Protein AF-A0A0Q4J2Q5-F1 (afdb_monomer_lite)

Foldseek 3Di:
DPPVVLVVLVVLLVVLVVVCVVVVPDCPDPSNVSNVVSVVVNVVVVVVVVVVVVVVVVVPPDDDD

pLDDT: mean 83.15, std 16.81, range [46.62, 97.25]

Radius of gyration: 18.34 Å; chains: 1; bounding box: 45×23×54 Å

Structure (mmCIF, N/CA/C/O backbone):
data_AF-A0A0Q4J2Q5-F1
#
_entry.id   AF-A0A0Q4J2Q5-F1
#
loop_
_atom_site.group_PDB
_atom_site.id
_atom_site.type_symbol
_atom_site.label_atom_id
_atom_site.label_alt_id
_atom_site.label_comp_id
_atom_site.label_asym_id
_atom_site.label_entity_id
_atom_site.label_seq_id
_atom_site.pdbx_PDB_ins_code
_atom_site.Cartn_x
_atom_site.Cartn_y
_atom_site.Cartn_z
_atom_site.occupancy
_atom_site.B_iso_or_equiv
_atom_site.auth_seq_id
_atom_site.auth_comp_id
_atom_site.auth_asym_id
_atom_site.auth_atom_id
_atom_site.pdbx_PDB_model_num
ATOM 1 N N . MET A 1 1 ? 17.711 11.199 -7.914 1.00 49.03 1 MET A N 1
ATOM 2 C CA . MET A 1 1 ? 16.855 11.349 -6.717 1.00 49.03 1 MET A CA 1
ATOM 3 C C . MET A 1 1 ? 16.114 10.041 -6.513 1.00 49.03 1 MET A C 1
ATOM 5 O O . MET A 1 1 ? 15.699 9.465 -7.509 1.00 49.03 1 MET A O 1
ATOM 9 N N . ALA A 1 2 ? 16.017 9.543 -5.275 1.00 60.41 2 ALA A N 1
ATOM 10 C CA . ALA A 1 2 ? 15.208 8.358 -4.988 1.00 60.41 2 ALA A CA 1
ATOM 11 C C . ALA A 1 2 ? 13.780 8.596 -5.488 1.00 60.41 2 ALA A C 1
ATOM 13 O O . ALA A 1 2 ? 13.273 9.708 -5.349 1.00 60.41 2 ALA A O 1
ATOM 14 N N . ASP A 1 3 ? 13.184 7.575 -6.089 1.00 77.19 3 ASP A N 1
ATOM 15 C CA . ASP A 1 3 ? 11.884 7.640 -6.742 1.00 77.19 3 ASP A CA 1
ATOM 16 C C . ASP A 1 3 ? 10.815 8.152 -5.756 1.00 77.19 3 ASP A C 1
ATOM 18 O O . ASP A 1 3 ? 10.332 7.422 -4.882 1.00 77.19 3 ASP A O 1
ATOM 22 N N . LEU A 1 4 ? 10.523 9.459 -5.815 1.00 88.06 4 LEU A N 1
ATOM 23 C CA . LEU A 1 4 ? 9.640 10.145 -4.862 1.00 88.06 4 LEU A CA 1
ATOM 24 C C . LEU A 1 4 ? 8.240 9.521 -4.879 1.00 88.06 4 LEU A C 1
ATOM 26 O O . LEU A 1 4 ? 7.562 9.497 -3.852 1.00 88.06 4 LEU A O 1
ATOM 30 N N . TYR A 1 5 ? 7.862 8.941 -6.019 1.00 89.56 5 TYR A N 1
ATOM 31 C CA . TYR A 1 5 ? 6.637 8.184 -6.207 1.00 89.56 5 TYR A CA 1
ATOM 32 C C . T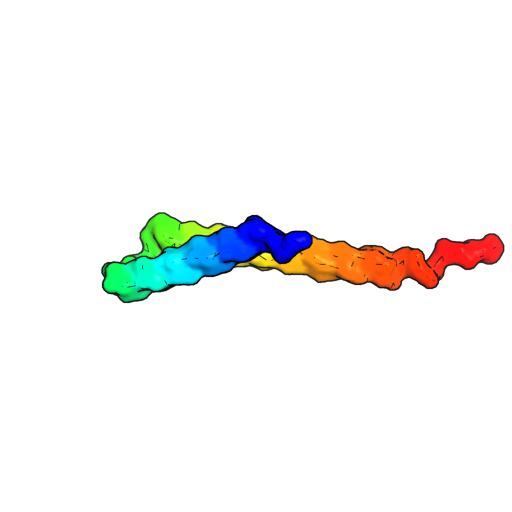YR A 1 5 ? 6.612 6.905 -5.359 1.00 89.56 5 TYR A C 1
ATOM 34 O O . TYR A 1 5 ? 5.681 6.698 -4.580 1.00 89.56 5 TYR A O 1
ATOM 42 N N . LEU A 1 6 ? 7.668 6.084 -5.411 1.00 91.25 6 LEU A N 1
ATOM 43 C CA . LEU A 1 6 ? 7.765 4.879 -4.577 1.00 91.25 6 LEU A CA 1
ATOM 44 C C . LEU A 1 6 ? 7.763 5.208 -3.086 1.00 91.25 6 LEU A C 1
ATOM 46 O O . LEU A 1 6 ? 7.154 4.490 -2.287 1.00 91.25 6 LEU A O 1
ATOM 50 N N . LYS A 1 7 ? 8.444 6.289 -2.697 1.00 91.69 7 LYS A N 1
ATOM 51 C CA . LYS A 1 7 ? 8.461 6.736 -1.302 1.00 91.69 7 LYS A CA 1
ATOM 52 C C . LYS A 1 7 ? 7.062 7.152 -0.839 1.00 91.69 7 LYS A C 1
ATOM 54 O O . LYS A 1 7 ? 6.668 6.778 0.265 1.00 91.69 7 LYS A O 1
ATOM 59 N N . ALA A 1 8 ? 6.312 7.864 -1.681 1.00 94.62 8 ALA A N 1
ATOM 60 C CA . ALA A 1 8 ? 4.937 8.260 -1.396 1.00 94.62 8 ALA A CA 1
ATOM 61 C C . ALA A 1 8 ? 4.015 7.040 -1.234 1.00 94.62 8 ALA A C 1
ATOM 63 O O . ALA A 1 8 ? 3.367 6.918 -0.196 1.00 94.62 8 ALA A O 1
ATOM 64 N N . LEU A 1 9 ? 4.044 6.091 -2.178 1.00 95.19 9 LEU A N 1
ATOM 65 C CA . LEU A 1 9 ? 3.235 4.866 -2.117 1.00 95.19 9 LEU A CA 1
ATOM 66 C C . LEU A 1 9 ? 3.512 4.043 -0.851 1.00 95.19 9 LEU A C 1
ATOM 68 O O . LEU A 1 9 ? 2.591 3.615 -0.158 1.00 95.19 9 LEU A O 1
ATOM 72 N N . ASN A 1 10 ? 4.786 3.856 -0.496 1.00 95.38 10 ASN A N 1
ATOM 73 C CA . ASN A 1 10 ? 5.145 3.139 0.728 1.00 95.38 10 ASN A CA 1
ATOM 74 C C . ASN A 1 10 ? 4.682 3.874 1.994 1.00 95.38 10 ASN A C 1
ATOM 76 O O . ASN A 1 10 ? 4.260 3.232 2.958 1.00 95.38 10 ASN A O 1
ATOM 80 N N . SER A 1 11 ? 4.756 5.207 2.006 1.00 96.81 11 SER A N 1
ATOM 81 C CA . SER A 1 11 ? 4.277 6.018 3.127 1.00 96.81 11 SER A CA 1
ATOM 82 C C . SER A 1 11 ? 2.758 5.909 3.288 1.00 96.81 11 SER A C 1
ATOM 84 O O . SER A 1 11 ? 2.283 5.638 4.391 1.00 96.81 11 SER A O 1
ATOM 86 N N . GLU A 1 12 ? 2.008 6.049 2.192 1.00 96.44 12 GLU A N 1
ATOM 87 C CA . GLU A 1 12 ? 0.545 5.920 2.158 1.00 96.44 12 GLU A CA 1
ATOM 88 C C . GLU A 1 12 ? 0.105 4.530 2.637 1.00 96.44 12 GLU A C 1
ATOM 90 O O . GLU A 1 12 ? -0.715 4.418 3.549 1.00 96.44 12 GLU A O 1
ATOM 95 N N . ARG A 1 13 ? 0.738 3.460 2.129 1.00 97.25 13 ARG A N 1
ATOM 96 C CA . ARG A 1 13 ? 0.472 2.080 2.564 1.00 97.25 13 ARG A CA 1
ATOM 97 C C . ARG A 1 13 ? 0.626 1.913 4.075 1.00 97.25 13 ARG A C 1
ATOM 99 O O . ARG A 1 13 ? -0.241 1.328 4.723 1.00 97.25 13 ARG A O 1
ATOM 106 N N . LYS A 1 14 ? 1.733 2.404 4.647 1.00 97.00 14 LYS A N 1
ATOM 107 C CA . LYS A 1 14 ? 2.015 2.281 6.088 1.00 97.00 14 LYS A CA 1
ATOM 108 C C . LYS A 1 14 ? 1.006 3.061 6.930 1.00 97.00 14 LYS A C 1
ATOM 110 O O . LYS A 1 14 ? 0.564 2.543 7.954 1.00 97.00 14 LYS A O 1
ATOM 115 N N . ALA A 1 15 ? 0.630 4.264 6.498 1.00 97.00 15 ALA A N 1
ATOM 116 C CA . ALA A 1 15 ? -0.373 5.078 7.179 1.00 97.00 15 ALA A CA 1
ATOM 117 C C . ALA A 1 15 ? -1.746 4.388 7.192 1.00 97.00 15 ALA A C 1
ATOM 119 O O . ALA A 1 15 ? -2.351 4.255 8.255 1.00 97.00 15 ALA A O 1
ATOM 120 N N . LEU A 1 16 ? -2.188 3.853 6.049 1.00 96.56 16 LEU A N 1
ATOM 121 C CA . LEU A 1 16 ? -3.456 3.127 5.943 1.00 96.56 16 LEU A CA 1
ATOM 122 C C . LEU A 1 16 ? -3.466 1.854 6.795 1.00 96.56 16 LEU A C 1
ATOM 124 O O . LEU A 1 16 ? -4.460 1.562 7.457 1.00 96.56 16 LEU A O 1
ATOM 128 N N . TRP A 1 17 ? -2.358 1.107 6.836 1.00 95.44 17 TRP A N 1
ATOM 129 C CA . TRP A 1 17 ? -2.226 -0.054 7.723 1.00 95.44 17 TRP A CA 1
ATOM 130 C C . TRP A 1 17 ? -2.337 0.328 9.202 1.00 95.44 17 TRP A C 1
ATOM 132 O O . TRP A 1 17 ? -3.021 -0.364 9.962 1.00 95.44 17 TRP A O 1
ATOM 142 N N . ALA A 1 18 ? -1.685 1.422 9.607 1.00 96.69 18 ALA A N 1
ATOM 143 C CA . ALA A 1 18 ? -1.764 1.935 10.969 1.00 96.69 18 ALA A CA 1
ATOM 144 C C . ALA A 1 18 ? -3.194 2.367 11.319 1.00 96.69 18 ALA A C 1
ATOM 146 O O . ALA A 1 18 ? -3.701 1.977 12.367 1.00 96.69 18 ALA A O 1
ATOM 147 N N . GLU A 1 19 ? -3.873 3.084 10.423 1.00 95.31 19 GLU A N 1
ATOM 148 C CA . GLU A 1 19 ? -5.266 3.494 10.608 1.00 95.31 19 GLU A CA 1
ATOM 149 C C . GLU A 1 19 ? -6.208 2.287 10.713 1.00 95.31 19 GLU A C 1
ATOM 151 O O . GLU A 1 19 ? -7.007 2.209 11.647 1.00 95.31 19 GLU A O 1
ATOM 156 N N . CYS A 1 20 ? -6.079 1.310 9.807 1.00 95.44 20 CYS A N 1
ATOM 157 C CA . CYS A 1 20 ? -6.883 0.089 9.828 1.00 95.44 20 CYS A CA 1
ATOM 158 C C . CYS A 1 20 ? -6.715 -0.679 11.139 1.00 95.44 20 CYS A C 1
ATOM 160 O O . CYS A 1 20 ? -7.689 -1.207 11.673 1.00 95.44 20 CYS A O 1
ATOM 162 N N . ARG A 1 21 ? -5.482 -0.757 11.654 1.00 94.56 21 ARG A N 1
ATOM 163 C CA . ARG A 1 21 ? -5.181 -1.433 12.919 1.00 94.56 21 ARG A CA 1
ATOM 164 C C . ARG A 1 21 ? -5.703 -0.647 14.117 1.00 94.56 21 ARG A C 1
ATOM 166 O O . ARG A 1 21 ? -6.277 -1.253 15.013 1.00 94.56 21 ARG A O 1
ATOM 173 N N . LEU A 1 22 ? -5.519 0.671 14.125 1.00 96.69 22 LEU A N 1
ATOM 174 C CA . LEU A 1 22 ? -5.939 1.542 15.220 1.00 96.69 22 LEU A CA 1
ATOM 175 C C . LEU A 1 22 ? -7.464 1.566 15.371 1.00 96.69 22 LEU A C 1
ATOM 177 O O . LEU A 1 22 ? -7.972 1.505 16.484 1.00 96.69 22 LEU A O 1
ATOM 181 N N . LYS A 1 23 ? -8.188 1.634 14.250 1.00 93.56 23 LYS A N 1
ATOM 182 C CA . LYS A 1 23 ? -9.655 1.712 14.223 1.00 93.56 23 LYS A CA 1
ATOM 183 C C . LYS A 1 23 ? -10.346 0.345 14.153 1.00 93.56 23 LYS A C 1
ATOM 185 O O . LYS A 1 23 ? -11.569 0.295 14.158 1.00 93.56 23 LYS A O 1
ATOM 190 N N . GLY A 1 24 ? -9.593 -0.753 14.044 1.00 93.50 24 GLY A N 1
ATOM 191 C CA . GLY A 1 24 ? -10.162 -2.098 13.899 1.00 93.50 24 GLY A CA 1
ATOM 192 C C . GLY A 1 24 ? -10.997 -2.274 12.625 1.00 93.50 24 GLY A C 1
ATOM 193 O O . GLY A 1 24 ? -12.028 -2.938 12.651 1.00 93.50 24 GLY A O 1
ATOM 194 N N . LEU A 1 25 ? -10.580 -1.659 11.512 1.00 91.06 25 LEU A N 1
ATOM 195 C CA . LEU A 1 25 ? -11.365 -1.649 10.277 1.00 91.06 25 LEU A CA 1
ATOM 196 C C . LEU A 1 25 ? -11.518 -3.056 9.680 1.00 91.06 25 LEU A C 1
ATOM 198 O O . LEU A 1 25 ? -10.543 -3.820 9.571 1.00 91.06 25 LEU A O 1
ATOM 202 N N . ALA A 1 26 ? -12.746 -3.351 9.243 1.00 89.44 26 ALA A N 1
ATOM 203 C CA . ALA A 1 26 ? -13.110 -4.563 8.517 1.00 89.44 26 ALA A CA 1
ATOM 204 C C . ALA A 1 26 ? -12.312 -4.708 7.209 1.00 89.44 26 ALA A C 1
ATOM 206 O O . ALA A 1 26 ? -11.588 -3.806 6.787 1.00 89.44 26 ALA A O 1
ATOM 207 N N . LYS A 1 27 ? -12.393 -5.877 6.570 1.00 86.38 27 LYS A N 1
ATOM 208 C CA . LYS A 1 27 ? -11.613 -6.152 5.354 1.00 86.38 27 LYS A CA 1
ATOM 209 C C . LYS A 1 27 ? -12.148 -5.440 4.113 1.00 86.38 27 LYS A C 1
ATOM 211 O O . LYS A 1 27 ? -11.363 -5.139 3.223 1.00 86.38 27 LYS A O 1
ATOM 216 N N . ASP A 1 28 ? -13.431 -5.105 4.115 1.00 91.06 28 ASP A N 1
ATOM 217 C CA . ASP A 1 28 ? -14.132 -4.563 2.948 1.00 91.06 28 ASP A CA 1
ATOM 218 C C . ASP A 1 28 ? -14.166 -3.031 2.940 1.00 91.06 28 ASP A C 1
ATOM 220 O O . ASP A 1 28 ? -14.922 -2.415 2.192 1.00 91.06 28 ASP A O 1
ATOM 224 N N . THR A 1 29 ? -13.365 -2.388 3.794 1.00 94.31 29 THR A N 1
ATOM 225 C CA . THR A 1 29 ? -13.331 -0.930 3.848 1.00 94.31 29 THR A CA 1
ATOM 226 C C . THR A 1 29 ? -12.506 -0.346 2.698 1.00 94.31 29 THR A C 1
ATOM 228 O O . THR A 1 29 ? -11.531 -0.967 2.251 1.00 94.31 29 THR A O 1
ATOM 231 N N . PRO A 1 30 ? -12.813 0.891 2.265 1.00 95.00 30 PRO A N 1
ATOM 232 C CA . PRO A 1 30 ? -12.046 1.568 1.222 1.00 95.00 30 PRO A CA 1
ATOM 233 C C . PRO A 1 30 ? -10.544 1.661 1.533 1.00 95.00 30 PRO A C 1
ATOM 235 O O . PRO A 1 30 ? -9.713 1.557 0.637 1.00 95.00 30 PRO A O 1
ATOM 238 N N . GLN A 1 31 ? -10.165 1.780 2.811 1.00 94.50 31 GLN A N 1
ATOM 239 C CA . GLN A 1 31 ? -8.759 1.810 3.230 1.00 94.50 31 GLN A CA 1
ATOM 240 C C . GLN A 1 31 ? -8.028 0.506 2.887 1.00 94.50 31 GLN A C 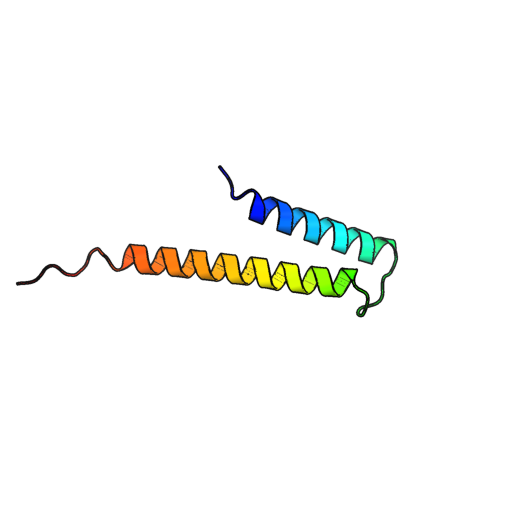1
ATOM 242 O O 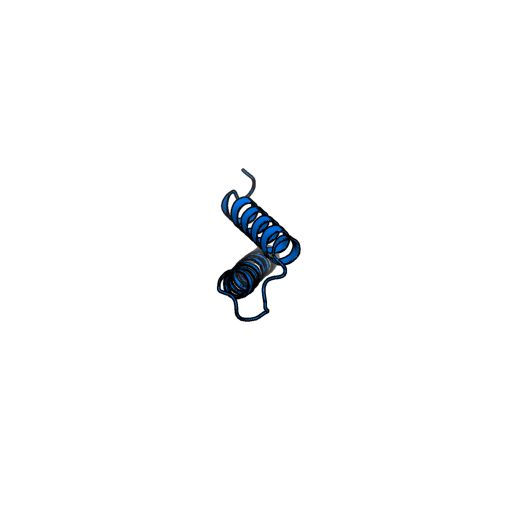. GLN A 1 31 ? -6.880 0.537 2.448 1.00 94.50 31 GLN A O 1
ATOM 247 N N . ARG A 1 32 ? -8.680 -0.649 3.067 1.00 94.19 32 ARG A N 1
ATOM 248 C CA . ARG A 1 32 ? -8.094 -1.955 2.735 1.00 94.19 32 ARG A CA 1
ATOM 249 C C . ARG A 1 32 ? -8.010 -2.174 1.236 1.00 94.19 32 ARG A C 1
ATOM 251 O O . ARG A 1 32 ? -6.988 -2.667 0.769 1.00 94.19 32 ARG A O 1
ATOM 258 N N . GLN A 1 33 ? -9.037 -1.762 0.498 1.00 95.62 33 GLN A N 1
ATOM 259 C CA . GLN A 1 33 ? -9.017 -1.780 -0.965 1.00 95.62 33 GLN A CA 1
ATOM 260 C C . GLN A 1 33 ? -7.850 -0.938 -1.493 1.00 95.62 33 GLN A C 1
ATOM 262 O O . GLN A 1 33 ? -7.049 -1.417 -2.293 1.00 95.62 33 GLN A O 1
ATOM 267 N N . ARG A 1 34 ? -7.657 0.259 -0.930 1.00 96.38 34 ARG A N 1
ATOM 268 C CA . ARG A 1 34 ? -6.546 1.139 -1.290 1.00 96.38 34 ARG A CA 1
ATOM 269 C C . ARG A 1 34 ? -5.170 0.534 -0.996 1.00 96.38 34 ARG A C 1
ATOM 271 O O . ARG A 1 34 ? -4.256 0.674 -1.803 1.00 96.38 34 ARG A O 1
ATOM 278 N N . ILE A 1 35 ? -5.006 -0.178 0.122 1.00 96.19 35 ILE A N 1
ATOM 279 C CA . ILE A 1 35 ? -3.764 -0.916 0.422 1.00 96.19 35 ILE A CA 1
ATOM 280 C C . ILE A 1 35 ? -3.458 -1.948 -0.675 1.00 96.19 35 ILE A C 1
ATOM 282 O O . ILE A 1 35 ? -2.308 -2.049 -1.100 1.00 96.19 35 ILE A O 1
ATOM 286 N N . VAL A 1 36 ? -4.469 -2.691 -1.140 1.00 96.31 36 VAL A N 1
ATOM 287 C CA . VAL A 1 36 ? -4.312 -3.699 -2.204 1.00 96.31 36 VAL A CA 1
ATOM 288 C C . VAL A 1 36 ? -3.907 -3.046 -3.528 1.00 96.31 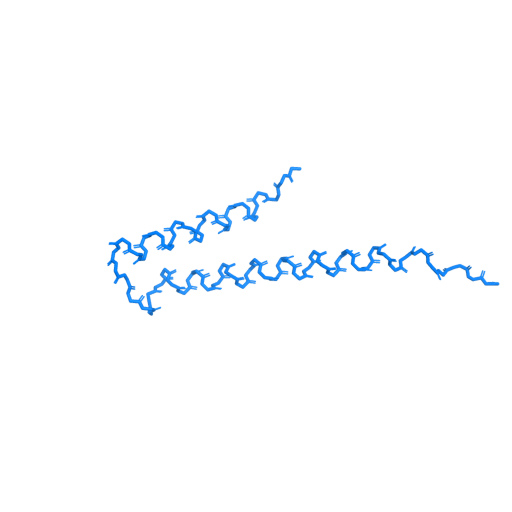36 VAL A C 1
ATOM 290 O O . VAL A 1 36 ? -3.008 -3.543 -4.205 1.00 96.31 36 VAL A O 1
ATOM 293 N N . GLU A 1 37 ? -4.509 -1.908 -3.875 1.00 96.62 37 GLU A N 1
ATOM 294 C CA . GLU A 1 37 ? -4.115 -1.131 -5.057 1.00 96.62 37 GLU A CA 1
ATOM 295 C C . GLU A 1 37 ? -2.652 -0.681 -4.985 1.00 96.62 37 GLU A C 1
ATOM 297 O O . GLU A 1 37 ? -1.901 -0.847 -5.947 1.00 96.62 37 GLU A O 1
ATOM 302 N N . ILE A 1 38 ? -2.221 -0.143 -3.839 1.00 96.69 38 ILE A N 1
ATOM 303 C CA . ILE A 1 38 ? -0.833 0.292 -3.645 1.00 96.69 38 ILE A CA 1
ATOM 304 C C . ILE A 1 38 ? 0.128 -0.896 -3.767 1.00 96.69 38 ILE A C 1
ATOM 306 O O . ILE A 1 38 ? 1.185 -0.765 -4.386 1.00 96.69 38 ILE A O 1
ATOM 310 N N . ASP A 1 39 ? -0.242 -2.062 -3.236 1.00 95.88 39 ASP A N 1
ATOM 311 C CA . ASP A 1 39 ? 0.559 -3.281 -3.364 1.00 95.88 39 ASP A CA 1
ATOM 312 C C . ASP A 1 39 ? 0.709 -3.724 -4.824 1.00 95.88 39 ASP A C 1
ATOM 314 O O . ASP A 1 39 ? 1.816 -4.069 -5.251 1.00 95.88 39 ASP A O 1
ATOM 318 N N . ALA A 1 40 ? -0.357 -3.624 -5.621 1.00 95.62 40 ALA A N 1
ATOM 319 C CA . ALA A 1 40 ? -0.298 -3.888 -7.055 1.00 95.62 40 ALA A CA 1
ATOM 320 C C . ALA A 1 40 ? 0.602 -2.881 -7.797 1.00 95.62 40 ALA A C 1
ATOM 322 O O . ALA A 1 40 ? 1.407 -3.281 -8.642 1.00 95.62 40 ALA A O 1
ATOM 323 N N . LEU A 1 41 ? 0.529 -1.589 -7.457 1.00 94.50 41 LEU A N 1
ATOM 324 C CA . LEU A 1 41 ? 1.375 -0.546 -8.053 1.00 94.50 41 LEU A CA 1
ATOM 325 C C . LEU A 1 41 ? 2.861 -0.760 -7.734 1.00 94.50 41 LEU A C 1
ATOM 327 O O . LEU A 1 41 ? 3.708 -0.663 -8.626 1.00 94.50 41 LEU A O 1
ATOM 331 N N . LEU A 1 42 ? 3.185 -1.099 -6.484 1.00 92.88 42 LEU A N 1
ATOM 332 C CA . LEU A 1 42 ? 4.553 -1.406 -6.062 1.00 92.88 42 LEU A CA 1
ATOM 333 C C . LEU A 1 42 ? 5.096 -2.652 -6.777 1.00 92.88 42 LEU A C 1
ATOM 335 O O . LEU A 1 42 ? 6.241 -2.644 -7.237 1.00 92.88 42 LEU A O 1
ATOM 339 N N . ALA A 1 43 ? 4.280 -3.700 -6.919 1.00 93.19 43 ALA A N 1
ATOM 340 C CA . ALA A 1 43 ? 4.656 -4.909 -7.647 1.00 93.19 43 ALA A CA 1
ATOM 341 C C . ALA A 1 43 ? 4.893 -4.634 -9.140 1.00 93.19 43 ALA A C 1
ATOM 343 O O . ALA A 1 43 ? 5.912 -5.057 -9.687 1.00 93.19 43 ALA A O 1
ATOM 344 N N . ALA A 1 44 ? 4.006 -3.871 -9.785 1.00 90.81 44 ALA A N 1
ATOM 345 C CA . ALA A 1 44 ? 4.150 -3.485 -11.186 1.00 90.81 44 ALA A CA 1
ATOM 346 C C . ALA A 1 44 ? 5.416 -2.648 -11.419 1.00 90.81 44 ALA A C 1
ATOM 348 O O . ALA A 1 44 ? 6.123 -2.845 -12.407 1.00 90.81 44 ALA A O 1
ATOM 349 N N . HIS A 1 45 ? 5.736 -1.738 -10.497 1.00 89.31 45 HIS A N 1
ATOM 350 C CA . HIS A 1 45 ? 6.960 -0.950 -10.578 1.00 89.31 45 HIS A CA 1
ATOM 351 C C . HIS A 1 45 ? 8.213 -1.817 -10.431 1.00 89.31 45 HIS A C 1
ATOM 353 O O . HIS A 1 45 ? 9.159 -1.676 -11.205 1.00 89.31 45 HIS A O 1
ATOM 359 N N . LYS A 1 46 ? 8.209 -2.752 -9.474 1.00 86.38 46 LYS A N 1
ATOM 360 C CA . LYS A 1 46 ? 9.312 -3.700 -9.291 1.00 86.38 46 LYS A CA 1
ATOM 361 C C . LYS A 1 46 ? 9.518 -4.568 -10.535 1.00 86.38 46 LYS A C 1
ATOM 363 O O . LYS A 1 46 ? 10.641 -4.675 -11.010 1.00 86.38 46 LYS A O 1
ATOM 368 N N . ALA A 1 47 ? 8.443 -5.107 -11.111 1.00 87.31 47 ALA A N 1
ATOM 369 C CA . ALA A 1 47 ? 8.510 -5.914 -12.329 1.00 87.31 47 ALA A CA 1
ATOM 370 C C . ALA A 1 47 ? 9.097 -5.133 -13.518 1.00 87.31 47 ALA A C 1
ATOM 372 O O . ALA A 1 47 ? 9.913 -5.668 -14.265 1.00 87.31 47 ALA A O 1
ATOM 373 N N . LYS A 1 48 ? 8.742 -3.848 -13.664 1.00 83.62 48 LYS A N 1
ATOM 374 C CA . LYS A 1 48 ? 9.346 -2.965 -14.675 1.00 83.62 48 LYS A CA 1
ATOM 375 C C . LYS A 1 48 ? 10.840 -2.746 -14.438 1.00 83.62 48 LYS A C 1
ATOM 377 O O . LYS A 1 48 ? 11.602 -2.739 -15.398 1.00 83.62 48 LYS A O 1
ATOM 382 N N . GLN A 1 49 ? 11.265 -2.576 -13.186 1.00 81.50 49 GLN A N 1
ATOM 383 C CA . GLN A 1 49 ? 12.683 -2.416 -12.853 1.00 81.50 49 GLN A CA 1
ATOM 384 C C . GLN A 1 49 ? 13.489 -3.696 -13.106 1.00 81.50 49 GLN A C 1
ATOM 386 O O . GLN A 1 49 ? 14.584 -3.617 -13.659 1.00 81.50 49 GLN A O 1
ATOM 391 N N . ASP A 1 50 ? 12.950 -4.862 -12.748 1.00 76.12 50 ASP A N 1
ATOM 392 C CA . ASP A 1 50 ? 13.586 -6.155 -13.021 1.00 76.12 50 ASP A CA 1
ATOM 393 C C . ASP A 1 50 ? 13.675 -6.435 -14.532 1.00 76.12 50 ASP A C 1
ATOM 395 O O . ASP A 1 50 ? 14.728 -6.856 -15.012 1.00 76.12 50 ASP A O 1
ATOM 399 N N . GLY A 1 51 ? 12.627 -6.117 -15.302 1.00 72.25 51 GLY A N 1
ATOM 400 C CA . GLY A 1 51 ? 12.647 -6.210 -16.767 1.00 72.25 51 GLY A CA 1
ATOM 401 C C . GLY A 1 51 ? 13.671 -5.267 -17.407 1.00 72.25 51 GLY A C 1
ATOM 402 O O . GLY A 1 51 ? 14.511 -5.705 -18.188 1.00 72.25 51 GLY A O 1
ATOM 403 N N . ALA A 1 52 ? 13.699 -3.995 -16.994 1.00 67.12 52 ALA A N 1
ATOM 404 C CA . ALA A 1 52 ? 14.679 -3.022 -17.484 1.00 67.12 52 ALA A CA 1
ATOM 405 C C . ALA A 1 52 ? 16.132 -3.425 -17.164 1.00 67.12 52 ALA A C 1
ATOM 407 O O . ALA A 1 52 ? 17.041 -3.177 -17.957 1.00 67.12 52 ALA A O 1
ATOM 408 N N . LYS A 1 53 ? 16.361 -4.082 -16.020 1.00 60.06 53 LYS A N 1
ATOM 409 C CA . LYS A 1 53 ? 17.681 -4.600 -15.639 1.00 60.06 53 LYS A CA 1
ATOM 410 C C . LYS A 1 53 ? 18.112 -5.795 -16.499 1.00 60.06 53 LYS A C 1
ATOM 412 O O . LYS A 1 53 ? 19.304 -5.950 -16.752 1.00 60.06 53 LYS A O 1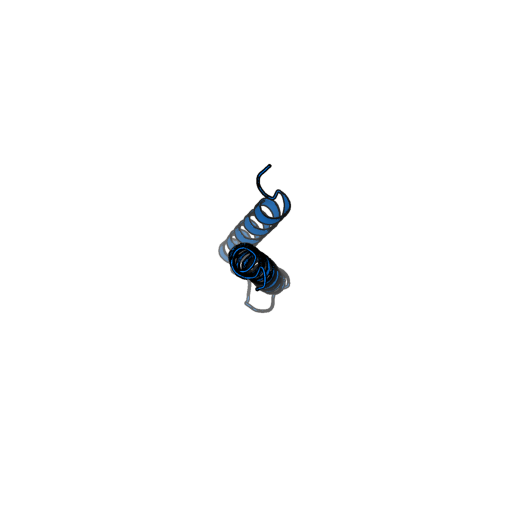
ATOM 417 N N . GLN A 1 54 ? 17.171 -6.625 -16.952 1.00 59.84 54 GLN A N 1
ATOM 418 C CA . GLN A 1 54 ? 17.447 -7.769 -17.829 1.00 59.84 54 GLN A CA 1
ATOM 419 C C . GLN A 1 54 ? 17.663 -7.354 -19.290 1.00 59.84 54 GLN A C 1
ATOM 421 O O . GLN A 1 54 ? 18.577 -7.875 -19.930 1.00 59.84 54 GLN A O 1
ATOM 426 N N . ASP A 1 55 ? 16.896 -6.387 -19.802 1.00 58.31 55 ASP A N 1
ATOM 427 C CA . ASP A 1 55 ? 17.094 -5.833 -21.149 1.00 58.31 55 ASP A CA 1
ATOM 428 C C . ASP A 1 55 ? 18.442 -5.107 -21.281 1.00 58.31 55 ASP A C 1
ATOM 430 O O . ASP A 1 55 ? 19.156 -5.298 -22.266 1.00 58.31 55 ASP A O 1
ATOM 434 N N . GLY A 1 56 ? 18.853 -4.358 -20.249 1.00 55.75 56 GLY A N 1
ATOM 435 C CA . GLY A 1 56 ? 20.167 -3.709 -20.213 1.00 55.75 56 GLY A CA 1
ATOM 436 C C . GLY A 1 56 ? 21.349 -4.688 -20.199 1.00 55.75 56 GLY A C 1
ATOM 437 O O . GLY A 1 56 ? 22.409 -4.363 -20.716 1.00 55.75 56 GLY A O 1
ATOM 438 N N . ALA A 1 57 ? 21.173 -5.903 -19.668 1.00 57.09 57 ALA A N 1
ATOM 439 C CA . ALA A 1 57 ? 22.224 -6.925 -19.619 1.00 57.09 57 ALA A CA 1
ATOM 440 C C . ALA A 1 57 ? 22.337 -7.770 -20.906 1.00 57.09 57 ALA A C 1
ATOM 442 O O . ALA A 1 57 ? 23.299 -8.521 -21.062 1.00 57.09 57 ALA A O 1
ATOM 443 N N . LYS A 1 58 ? 21.368 -7.683 -21.831 1.00 53.06 58 LYS A N 1
ATOM 444 C CA . LYS A 1 58 ? 21.351 -8.483 -23.071 1.00 53.06 58 LYS A CA 1
ATOM 445 C C . LYS A 1 58 ? 21.882 -7.729 -24.300 1.00 53.06 58 LYS A C 1
ATOM 447 O O . LYS A 1 58 ? 22.055 -8.342 -25.353 1.00 53.06 58 LYS A O 1
ATOM 452 N N . GLN A 1 59 ? 22.192 -6.436 -24.171 1.00 53.22 59 GLN A N 1
ATOM 453 C CA . GLN A 1 59 ? 22.773 -5.596 -25.229 1.00 53.22 59 GLN A CA 1
ATOM 454 C C . GLN A 1 59 ? 24.319 -5.561 -25.230 1.00 53.22 59 GLN A C 1
ATOM 456 O O . GLN A 1 59 ? 24.900 -4.578 -25.654 1.00 53.22 59 GLN A O 1
ATOM 461 N N . ASP A 1 60 ? 25.012 -6.633 -24.836 1.00 55.03 60 ASP A N 1
ATOM 462 C CA . ASP A 1 60 ? 26.489 -6.720 -24.941 1.00 55.03 60 ASP A CA 1
ATOM 463 C C . ASP A 1 60 ? 26.976 -7.982 -25.684 1.00 55.03 60 ASP A C 1
ATOM 465 O O . ASP A 1 60 ? 28.119 -8.410 -25.555 1.00 55.03 60 ASP A O 1
ATOM 469 N N . GLY A 1 61 ? 26.107 -8.614 -26.487 1.00 54.78 61 GLY A N 1
ATOM 470 C CA . GLY A 1 61 ? 26.387 -9.941 -27.056 1.00 54.78 61 GLY A CA 1
A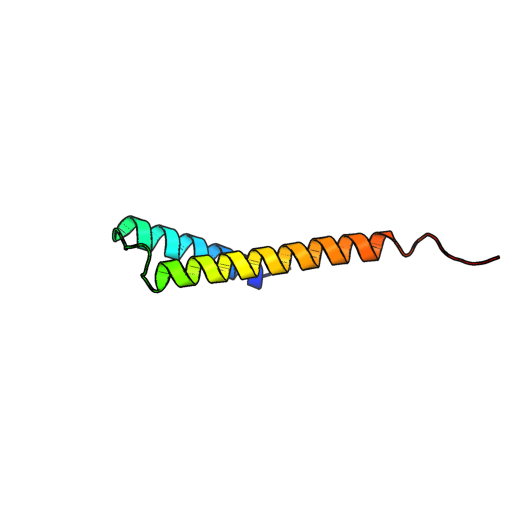TOM 471 C C . GLY A 1 61 ? 26.064 -10.162 -28.533 1.00 54.78 61 GLY A C 1
ATOM 472 O O . GLY A 1 61 ? 25.953 -11.319 -28.935 1.00 54.78 61 GLY A O 1
ATOM 473 N N . LYS A 1 62 ? 25.873 -9.124 -29.364 1.00 56.19 62 LYS A N 1
ATOM 474 C CA . LYS A 1 62 ? 25.683 -9.352 -30.811 1.00 56.19 62 LYS A CA 1
ATOM 475 C C . LYS A 1 62 ? 26.188 -8.215 -31.705 1.00 56.19 62 LYS A C 1
ATOM 477 O O . LYS A 1 62 ? 25.435 -7.330 -32.092 1.00 56.19 62 LYS A O 1
ATOM 482 N N . LYS A 1 63 ? 27.459 -8.312 -32.100 1.00 46.62 63 LYS A N 1
ATOM 483 C CA . LYS A 1 63 ? 27.989 -7.776 -33.364 1.00 46.62 63 LYS A CA 1
ATOM 484 C C . LYS A 1 63 ? 28.793 -8.919 -34.000 1.00 46.62 63 LYS A C 1
ATOM 486 O O . LYS A 1 63 ? 29.852 -9.258 -33.496 1.00 46.62 63 LYS A O 1
ATOM 491 N N . SER A 1 64 ? 28.120 -9.797 -34.744 1.00 51.16 64 SER A N 1
ATOM 492 C CA . SER A 1 64 ? 27.994 -9.760 -36.215 1.00 51.16 64 SER A CA 1
ATOM 493 C C . SER A 1 64 ? 29.341 -10.031 -36.884 1.00 51.16 64 SER A C 1
ATOM 495 O O . SER A 1 64 ? 30.239 -9.198 -36.783 1.00 51.16 64 SER A O 1
ATOM 497 N N . GLY A 1 65 ? 29.455 -11.222 -37.485 1.00 48.59 65 GLY A N 1
ATOM 498 C CA . GLY A 1 65 ? 30.541 -11.597 -38.391 1.00 48.59 65 GLY A CA 1
ATOM 499 C C . GLY A 1 65 ? 30.421 -10.962 -39.767 1.00 48.59 65 GLY A C 1
ATOM 500 O O . GLY A 1 65 ? 29.601 -10.028 -39.921 1.00 48.59 65 GLY A O 1
#

Sequence (65 aa):
MADLYLKALNSERKALWAECRLKGLAKDTPQRQRIVEIDALLAAHKAKQDGAKQDGAKQDGKKSG

Secondary structure (DSSP, 8-state):
---HHHHHHHHHHHHHHHHHHHTT--TTSHHHHHHHHHHHHHHHHHHHHHHHHHHHHHTTS----